Protein AF-A0A1Z5L0G3-F1 (afdb_monomer)

Structure (mmCIF, N/CA/C/O backbone):
data_AF-A0A1Z5L0G3-F1
#
_entry.id   AF-A0A1Z5L0G3-F1
#
loop_
_atom_site.group_PDB
_atom_site.id
_atom_site.type_symbol
_atom_site.label_atom_id
_atom_site.label_alt_id
_atom_site.label_comp_id
_atom_site.label_asym_id
_atom_site.label_entity_id
_atom_site.label_seq_id
_atom_site.pdbx_PDB_ins_code
_atom_site.Cartn_x
_atom_site.Cartn_y
_atom_site.Cartn_z
_atom_site.occupancy
_atom_site.B_iso_or_equiv
_atom_site.auth_seq_id
_atom_site.auth_comp_id
_atom_site.auth_asym_id
_atom_site.auth_atom_id
_atom_site.pdbx_PDB_model_num
ATOM 1 N N . MET A 1 1 ? -13.857 -2.083 6.381 1.00 93.50 1 MET A N 1
ATOM 2 C CA . MET A 1 1 ? -13.479 -2.176 4.942 1.00 93.50 1 MET A CA 1
ATOM 3 C C . MET A 1 1 ? -11.967 -2.318 4.861 1.00 93.50 1 MET A C 1
ATOM 5 O O . MET A 1 1 ? -11.309 -1.778 5.735 1.00 93.50 1 MET A O 1
ATOM 9 N N . TYR A 1 2 ? -11.402 -3.014 3.871 1.00 97.12 2 TYR A N 1
ATOM 10 C CA . TYR A 1 2 ? -9.960 -3.310 3.860 1.00 97.12 2 TYR A CA 1
ATOM 11 C C . TYR A 1 2 ? -9.274 -2.831 2.586 1.00 97.12 2 TYR A C 1
ATOM 13 O O . TYR A 1 2 ? -9.900 -2.825 1.531 1.00 97.12 2 TYR A O 1
ATOM 21 N N . LEU A 1 3 ? -7.992 -2.496 2.684 1.00 96.81 3 LEU A N 1
ATOM 22 C CA . LEU A 1 3 ? -7.070 -2.355 1.555 1.00 96.81 3 LEU A CA 1
ATOM 23 C C . LEU A 1 3 ? -5.706 -2.925 1.942 1.00 96.81 3 LEU A C 1
ATOM 25 O O . LEU A 1 3 ? -5.471 -3.200 3.126 1.00 96.81 3 LEU A O 1
ATOM 29 N N . ALA A 1 4 ? -4.824 -3.107 0.963 1.00 96.38 4 ALA A N 1
ATOM 30 C CA . ALA A 1 4 ? -3.464 -3.553 1.211 1.00 96.38 4 ALA A CA 1
ATOM 31 C C . ALA A 1 4 ? -2.399 -2.632 0.605 1.00 96.38 4 ALA A C 1
ATOM 33 O O . ALA A 1 4 ? -2.582 -2.070 -0.474 1.00 96.38 4 ALA A O 1
ATOM 34 N N . VAL A 1 5 ? -1.284 -2.516 1.328 1.00 93.38 5 VAL A N 1
ATOM 35 C CA . VAL A 1 5 ? -0.056 -1.823 0.912 1.00 93.38 5 VAL A CA 1
ATOM 36 C C . VAL A 1 5 ? 1.126 -2.718 1.288 1.00 93.38 5 VAL A C 1
ATOM 38 O O . VAL A 1 5 ? 1.231 -3.144 2.438 1.00 93.38 5 VAL A O 1
ATOM 41 N N . LEU A 1 6 ? 1.994 -3.059 0.335 1.00 91.06 6 LEU A N 1
ATOM 42 C CA . LEU A 1 6 ? 3.066 -4.060 0.467 1.00 91.06 6 LEU A CA 1
ATOM 43 C C . LEU A 1 6 ? 2.596 -5.405 1.021 1.00 91.06 6 LEU A C 1
ATOM 45 O O . LEU A 1 6 ? 3.249 -6.033 1.855 1.00 91.06 6 LEU A O 1
ATOM 49 N N . GLY A 1 7 ? 1.411 -5.838 0.609 1.00 93.56 7 GLY A N 1
ATOM 50 C CA . GLY A 1 7 ? 0.774 -7.051 1.086 1.00 93.56 7 GLY A CA 1
ATOM 51 C C . GLY A 1 7 ? 0.337 -6.968 2.542 1.00 93.56 7 GLY A C 1
ATOM 52 O O . GLY A 1 7 ? 0.007 -7.997 3.119 1.00 93.56 7 GLY A O 1
ATOM 53 N N . ARG A 1 8 ? 0.343 -5.794 3.176 1.00 94.06 8 ARG A N 1
ATOM 54 C CA . ARG A 1 8 ? -0.127 -5.589 4.549 1.00 94.06 8 ARG A CA 1
ATOM 55 C C . ARG A 1 8 ? -1.539 -5.046 4.514 1.00 94.06 8 ARG A C 1
ATOM 57 O O . ARG A 1 8 ? -1.793 -4.046 3.859 1.00 94.06 8 ARG A O 1
ATOM 64 N N . ILE A 1 9 ? -2.445 -5.711 5.217 1.00 97.12 9 ILE A N 1
ATOM 65 C CA . ILE A 1 9 ? -3.872 -5.405 5.190 1.00 97.12 9 ILE A CA 1
ATOM 66 C C . ILE A 1 9 ? -4.202 -4.456 6.337 1.00 97.12 9 ILE A C 1
ATOM 68 O O . ILE A 1 9 ? -3.890 -4.749 7.498 1.00 97.12 9 ILE A O 1
ATOM 72 N N . PHE A 1 10 ? -4.892 -3.368 6.009 1.00 97.81 10 PHE A N 1
ATOM 73 C CA . PHE A 1 10 ? -5.360 -2.367 6.958 1.00 97.81 10 PHE A CA 1
ATOM 74 C C . PHE A 1 10 ? -6.885 -2.269 6.940 1.00 97.81 10 PHE A C 1
ATOM 76 O O . PHE A 1 10 ? -7.509 -2.304 5.878 1.00 97.81 10 PHE A O 1
ATOM 83 N N . ASP A 1 11 ? -7.487 -2.145 8.123 1.00 97.75 11 ASP A N 1
ATOM 84 C CA . ASP A 1 11 ? -8.892 -1.775 8.273 1.00 97.75 11 ASP A CA 1
ATOM 85 C C . ASP A 1 11 ? -9.034 -0.258 8.167 1.00 97.75 11 ASP A C 1
ATOM 87 O O . ASP A 1 11 ? -8.614 0.494 9.052 1.00 97.75 11 ASP A O 1
ATOM 91 N N . VAL A 1 12 ? -9.631 0.173 7.061 1.00 96.94 12 VAL A N 1
ATOM 92 C CA . VAL A 1 12 ? -9.796 1.580 6.694 1.00 96.94 12 VAL A CA 1
ATOM 93 C C . VAL A 1 12 ? -11.194 2.111 6.983 1.00 96.94 12 VAL A C 1
ATOM 95 O O . VAL A 1 12 ? -11.600 3.131 6.432 1.00 96.94 12 VAL A O 1
ATOM 98 N N . GLU A 1 13 ? -11.943 1.459 7.877 1.00 96.56 13 GLU A N 1
ATOM 99 C CA . GLU A 1 13 ? -13.279 1.924 8.268 1.00 96.56 13 GLU A CA 1
ATOM 100 C C . GLU A 1 13 ? -13.273 3.363 8.824 1.00 96.56 13 GLU A C 1
ATOM 102 O O . GLU A 1 13 ? -14.198 4.123 8.552 1.00 96.56 13 GLU A O 1
ATOM 107 N N . LYS A 1 14 ? -12.199 3.782 9.516 1.00 96.00 14 LYS A N 1
ATOM 108 C CA . LYS A 1 14 ? -12.002 5.171 9.988 1.00 96.00 14 LYS A CA 1
ATOM 109 C C . LYS A 1 14 ? -12.081 6.200 8.847 1.00 96.00 14 LYS A C 1
ATOM 111 O O . LYS A 1 14 ? -12.566 7.301 9.066 1.00 96.00 14 LYS A O 1
ATOM 116 N N . GLY A 1 15 ? -11.623 5.835 7.648 1.00 94.88 15 GLY A N 1
ATOM 117 C CA . GLY A 1 15 ? -11.596 6.679 6.448 1.00 94.88 15 GLY A CA 1
ATOM 118 C C . GLY A 1 15 ? -12.644 6.276 5.411 1.00 94.88 15 GLY A C 1
ATOM 119 O O . GLY A 1 15 ? -12.434 6.468 4.214 1.00 94.88 15 GLY A O 1
ATOM 120 N N . ALA A 1 16 ? -13.748 5.657 5.838 1.00 95.25 16 ALA A N 1
ATOM 121 C CA . ALA A 1 16 ? -14.706 5.017 4.942 1.00 95.25 16 ALA A CA 1
ATOM 122 C C . ALA A 1 16 ? -15.258 5.929 3.831 1.00 95.25 16 ALA A C 1
ATOM 124 O O . ALA A 1 16 ? -15.544 5.439 2.741 1.00 95.25 16 ALA A O 1
ATOM 125 N N . GLU A 1 17 ? -15.386 7.234 4.075 1.00 96.25 17 GLU A N 1
ATOM 126 C CA . GLU A 1 17 ? -15.840 8.216 3.080 1.00 96.25 17 GLU A CA 1
ATOM 127 C C . GLU A 1 17 ? -14.967 8.264 1.817 1.00 96.25 17 GLU A C 1
ATOM 129 O O . GLU A 1 17 ? -15.466 8.543 0.729 1.00 96.25 17 GLU A O 1
ATOM 134 N N . HIS A 1 18 ? -13.682 7.929 1.937 1.00 95.06 18 HIS A N 1
ATOM 135 C CA . HIS A 1 18 ? -12.758 7.933 0.812 1.00 95.06 18 HIS A CA 1
ATOM 136 C C . HIS A 1 18 ? -12.821 6.646 -0.014 1.00 95.06 18 HIS A C 1
ATOM 138 O O . HIS A 1 18 ? -12.709 6.702 -1.239 1.00 95.06 18 HIS A O 1
ATOM 144 N N . TYR A 1 19 ? -12.990 5.497 0.647 1.00 96.00 19 TYR A N 1
ATOM 145 C CA . TYR A 1 19 ? -12.801 4.177 0.030 1.00 96.00 19 TYR A CA 1
ATOM 146 C C . TYR A 1 19 ? -14.111 3.435 -0.274 1.00 96.00 19 TYR A C 1
ATOM 148 O O . TYR A 1 19 ? -14.104 2.448 -1.006 1.00 96.00 19 TYR A O 1
ATOM 156 N N . ARG A 1 20 ? -15.253 3.870 0.274 1.00 95.38 20 ARG A N 1
ATOM 157 C CA . ARG A 1 20 ? -16.558 3.276 -0.063 1.00 95.38 20 ARG A CA 1
ATOM 158 C C . ARG A 1 20 ? -16.937 3.590 -1.515 1.00 95.38 20 ARG A C 1
ATOM 160 O O . ARG A 1 20 ? -16.438 4.568 -2.070 1.00 95.38 20 ARG A O 1
ATOM 167 N N . PRO A 1 21 ? -17.851 2.816 -2.131 1.00 95.19 21 PRO A N 1
ATOM 168 C CA . PRO A 1 21 ? -18.365 3.129 -3.463 1.00 95.19 21 PRO A CA 1
ATOM 169 C C . PRO A 1 21 ? -18.817 4.593 -3.575 1.00 95.19 21 PRO A C 1
ATOM 171 O O . PRO A 1 21 ? -19.600 5.064 -2.752 1.00 95.19 21 PRO A O 1
ATOM 174 N N . GLY A 1 22 ? -18.302 5.304 -4.581 1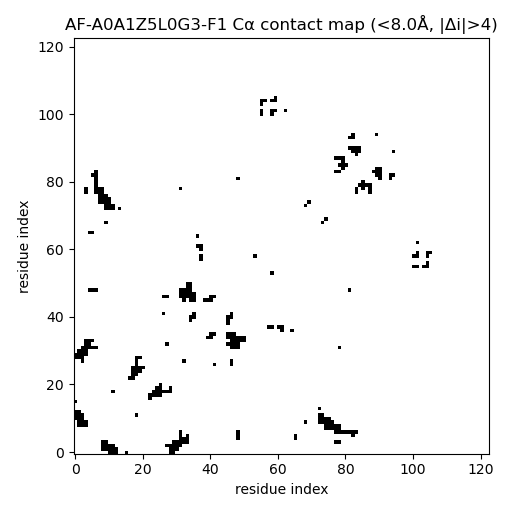.00 93.69 22 GLY A N 1
ATOM 175 C CA . GLY A 1 22 ? -18.533 6.741 -4.783 1.00 93.69 22 GLY A CA 1
ATOM 176 C C . GLY A 1 22 ? -17.483 7.665 -4.148 1.00 93.69 22 GLY A C 1
ATOM 177 O O . GLY A 1 22 ? -17.469 8.852 -4.462 1.00 93.69 22 GLY A O 1
ATOM 178 N N . GLY A 1 23 ? -16.588 7.143 -3.306 1.00 94.75 23 GLY A N 1
ATOM 179 C CA . GLY A 1 23 ? -15.426 7.869 -2.797 1.00 94.75 23 GLY A CA 1
ATOM 180 C C . GLY A 1 23 ? -14.292 7.964 -3.825 1.00 94.75 23 GLY A C 1
ATOM 181 O O . GLY A 1 23 ? -14.136 7.099 -4.693 1.00 94.75 23 GLY A O 1
ATOM 182 N N . VAL A 1 24 ? -13.469 9.011 -3.702 1.00 94.19 24 VAL A N 1
ATOM 183 C CA . VAL A 1 24 ? -12.346 9.322 -4.618 1.00 94.19 24 VAL A CA 1
ATOM 184 C C . VAL A 1 24 ? -11.257 8.242 -4.661 1.00 94.19 24 VAL A C 1
ATOM 186 O O . VAL A 1 24 ? -10.496 8.158 -5.622 1.00 94.19 24 VAL A O 1
ATOM 189 N N 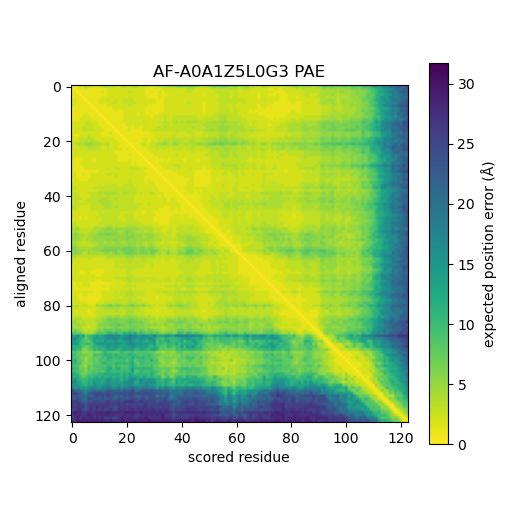. TYR A 1 25 ? -11.199 7.403 -3.627 1.00 94.50 25 TYR A N 1
ATOM 190 C CA . TYR A 1 25 ? -10.212 6.345 -3.431 1.00 94.50 25 TYR A CA 1
ATOM 191 C C . TYR A 1 25 ? -10.862 4.956 -3.399 1.00 94.50 25 TYR A C 1
ATOM 193 O O . TYR A 1 25 ? -10.272 3.988 -2.918 1.00 94.50 25 TYR A O 1
ATOM 201 N N . SER A 1 26 ? -12.083 4.836 -3.929 1.00 95.19 26 SER A N 1
ATOM 202 C CA . SER A 1 26 ? -12.849 3.588 -3.915 1.00 95.19 26 SER A CA 1
ATOM 203 C C . SER A 1 26 ? -12.183 2.439 -4.675 1.00 95.19 26 SER A C 1
ATOM 205 O O . SER A 1 26 ? -12.321 1.286 -4.269 1.00 95.19 26 SER A O 1
ATOM 207 N N . GLN A 1 27 ? -11.377 2.738 -5.700 1.00 95.12 27 GLN A N 1
ATOM 208 C CA . GLN A 1 27 ? -10.598 1.737 -6.437 1.00 95.12 27 GLN A CA 1
ATOM 209 C C . GLN A 1 27 ? -9.567 0.965 -5.588 1.00 95.12 27 GLN A C 1
ATOM 211 O O . GLN A 1 27 ? -9.143 -0.122 -5.982 1.00 95.12 27 GLN A O 1
ATOM 216 N N . PHE A 1 28 ? -9.180 1.480 -4.417 1.00 95.62 28 PHE A N 1
ATOM 217 C CA . PHE A 1 28 ? -8.230 0.810 -3.520 1.00 95.62 28 PHE A CA 1
ATOM 218 C C . PHE A 1 28 ? -8.875 -0.217 -2.593 1.00 95.62 28 PHE A C 1
ATOM 220 O O . PHE A 1 28 ? -8.184 -1.075 -2.040 1.00 95.62 28 PHE A O 1
ATOM 227 N N . ALA A 1 29 ? -10.195 -0.158 -2.412 1.00 96.00 29 ALA A N 1
ATOM 228 C CA . ALA A 1 29 ? -10.882 -1.077 -1.523 1.00 96.00 29 ALA A CA 1
ATOM 229 C C . ALA A 1 29 ? -10.759 -2.528 -2.025 1.00 96.00 29 ALA A C 1
ATOM 231 O O . ALA A 1 29 ? -11.044 -2.850 -3.178 1.00 96.00 29 ALA A O 1
ATOM 232 N N . GLY A 1 30 ? -10.359 -3.422 -1.123 1.00 95.75 30 GLY A N 1
ATOM 233 C CA . GLY A 1 30 ? -10.330 -4.866 -1.334 1.00 95.75 30 GLY A CA 1
ATOM 234 C C . GLY A 1 30 ? -9.154 -5.396 -2.154 1.00 95.75 30 GLY A C 1
ATOM 235 O O . GLY A 1 30 ? -9.173 -6.575 -2.499 1.00 95.75 30 GLY A O 1
ATOM 236 N N . ARG A 1 31 ? -8.140 -4.580 -2.463 1.00 95.56 31 ARG A N 1
ATOM 237 C CA . ARG A 1 31 ? -6.957 -5.013 -3.222 1.00 95.56 31 ARG A CA 1
ATOM 238 C C . ARG A 1 31 ? -5.661 -4.427 -2.670 1.00 95.56 31 ARG A C 1
ATOM 240 O O . ARG A 1 31 ? -5.684 -3.526 -1.833 1.00 95.56 31 ARG A O 1
ATOM 247 N N . ASP A 1 32 ? -4.546 -4.965 -3.148 1.00 96.25 32 ASP A N 1
ATOM 248 C CA . ASP A 1 32 ? -3.234 -4.344 -3.007 1.00 96.25 32 ASP A CA 1
ATOM 249 C C . ASP A 1 32 ? -2.951 -3.513 -4.260 1.00 96.25 32 ASP A C 1
ATOM 251 O O . ASP A 1 32 ? -2.894 -4.047 -5.367 1.00 96.25 32 ASP A O 1
ATOM 255 N N . ALA A 1 33 ? -2.837 -2.203 -4.076 1.00 95.62 33 ALA A N 1
ATOM 256 C CA . ALA A 1 33 ? -2.555 -1.247 -5.140 1.00 95.62 33 ALA A CA 1
ATOM 257 C C . ALA A 1 33 ? -1.277 -0.460 -4.834 1.00 95.62 33 ALA A C 1
ATOM 259 O O . ALA A 1 33 ? -1.196 0.734 -5.117 1.00 95.62 33 ALA A O 1
ATOM 260 N N . SER A 1 34 ? -0.291 -1.121 -4.220 1.00 94.19 34 SER A N 1
ATOM 261 C CA . SER A 1 34 ? 0.996 -0.535 -3.827 1.00 94.19 34 SER A CA 1
ATOM 262 C C . SER A 1 34 ? 1.598 0.370 -4.903 1.00 94.19 34 SER A C 1
ATOM 264 O O . SER A 1 34 ? 2.035 1.478 -4.599 1.00 94.19 34 SER A O 1
ATOM 266 N N . ARG A 1 35 ? 1.552 -0.050 -6.172 1.00 94.19 35 ARG A N 1
ATOM 267 C CA . ARG A 1 35 ? 2.097 0.720 -7.297 1.00 94.19 35 ARG A CA 1
ATOM 268 C C . ARG A 1 35 ? 1.426 2.081 -7.485 1.00 94.19 35 ARG A C 1
ATOM 270 O O . ARG A 1 35 ? 2.101 3.065 -7.795 1.00 94.19 35 ARG A O 1
ATOM 277 N N . ALA A 1 36 ? 0.116 2.158 -7.302 1.00 94.19 36 ALA A N 1
ATOM 278 C CA . ALA A 1 36 ? -0.662 3.370 -7.522 1.00 94.19 36 ALA A CA 1
ATOM 279 C C . ALA A 1 36 ? -0.316 4.489 -6.524 1.00 94.19 36 ALA A C 1
ATOM 281 O O . ALA A 1 36 ? -0.385 5.663 -6.878 1.00 94.19 36 ALA A O 1
ATOM 282 N N . TYR A 1 37 ? 0.111 4.146 -5.304 1.00 90.81 37 TYR A N 1
ATOM 283 C CA . TYR A 1 37 ? 0.567 5.128 -4.308 1.00 90.81 37 TYR A CA 1
ATOM 284 C C . TYR A 1 37 ? 1.864 5.831 -4.716 1.00 90.81 37 TYR A C 1
ATOM 286 O O . TYR A 1 37 ? 2.092 6.977 -4.335 1.00 90.81 37 TYR A O 1
ATOM 294 N N . ILE A 1 38 ? 2.702 5.142 -5.490 1.00 90.62 38 ILE A N 1
ATOM 295 C CA . ILE A 1 38 ? 3.985 5.659 -5.967 1.00 90.62 38 ILE A CA 1
ATOM 296 C C . ILE A 1 38 ? 3.799 6.431 -7.270 1.00 90.62 38 ILE A C 1
ATOM 298 O O . ILE A 1 38 ? 4.299 7.537 -7.437 1.00 90.62 38 ILE A O 1
ATOM 302 N N . THR A 1 39 ? 3.073 5.825 -8.206 1.00 90.88 39 THR A N 1
ATOM 303 C CA . THR A 1 39 ? 2.974 6.309 -9.588 1.00 90.88 39 THR A CA 1
ATOM 304 C C . THR A 1 39 ? 1.853 7.321 -9.799 1.00 90.88 39 THR A C 1
ATOM 306 O O . THR A 1 39 ? 1.877 8.058 -10.782 1.00 90.88 39 THR A O 1
ATOM 309 N N . GLY A 1 40 ? 0.845 7.342 -8.922 1.00 91.19 40 GLY A N 1
ATOM 310 C CA . GLY A 1 40 ? -0.394 8.088 -9.143 1.00 91.19 40 GLY A CA 1
ATOM 311 C C . GLY A 1 40 ? -1.278 7.512 -10.258 1.00 91.19 40 GLY A C 1
ATOM 312 O O . GLY A 1 40 ? -2.259 8.148 -10.641 1.00 91.19 40 GLY A O 1
ATOM 313 N N . ASP A 1 41 ? -0.956 6.329 -10.793 1.00 93.69 41 ASP A N 1
ATOM 314 C CA . ASP A 1 41 ? -1.761 5.665 -11.818 1.00 93.69 41 ASP A CA 1
ATOM 315 C C . ASP A 1 41 ? -2.903 4.868 -11.173 1.00 93.69 41 ASP A C 1
ATOM 317 O O . ASP A 1 41 ? -2.694 3.823 -10.556 1.00 93.69 41 ASP A O 1
ATOM 321 N N . PHE A 1 42 ? -4.129 5.374 -11.321 1.00 93.81 42 PHE A N 1
ATOM 322 C CA . PHE A 1 42 ? -5.350 4.733 -10.816 1.00 93.81 42 PHE A CA 1
ATOM 323 C C . PHE A 1 42 ? -6.096 3.927 -11.888 1.00 93.81 42 PHE A C 1
ATOM 325 O O . PHE A 1 42 ? -7.238 3.525 -11.666 1.00 93.81 42 PHE A O 1
ATOM 332 N N . SER A 1 43 ? -5.482 3.693 -13.052 1.00 94.62 43 SER A N 1
ATOM 333 C CA . SER A 1 43 ? -5.993 2.736 -14.034 1.00 94.62 43 SER A CA 1
ATOM 334 C C . SER A 1 43 ? -5.832 1.297 -13.531 1.00 94.62 43 SER A C 1
ATOM 336 O O . SER A 1 43 ? -5.019 1.022 -12.652 1.00 94.62 43 SER A O 1
ATOM 338 N N . GLU A 1 44 ? -6.550 0.336 -14.118 1.00 93.06 44 GLU A N 1
ATOM 339 C CA . GLU A 1 44 ? -6.398 -1.081 -13.738 1.00 93.06 44 GLU A CA 1
ATOM 340 C C . GLU A 1 44 ? -4.961 -1.606 -13.909 1.00 93.06 44 GLU A C 1
ATOM 342 O O . GLU A 1 44 ? -4.572 -2.541 -13.217 1.00 93.06 44 GLU A O 1
ATOM 347 N N . ALA A 1 45 ? -4.152 -0.999 -14.787 1.00 92.62 45 ALA A N 1
ATOM 348 C CA . ALA A 1 45 ? -2.737 -1.342 -14.921 1.00 92.62 45 ALA A CA 1
ATOM 349 C C . ALA A 1 45 ? -1.896 -0.841 -13.730 1.00 92.62 45 ALA A C 1
ATOM 351 O O . ALA A 1 45 ? -0.942 -1.507 -13.327 1.00 92.62 45 ALA A O 1
ATOM 352 N N . GLY A 1 46 ? -2.261 0.309 -13.157 1.00 93.44 46 GLY A N 1
ATOM 353 C CA . GLY A 1 46 ? -1.619 0.898 -11.982 1.00 93.44 46 GLY A CA 1
ATOM 354 C C . GLY A 1 46 ? -2.077 0.294 -10.650 1.00 93.44 46 GLY A C 1
ATOM 355 O O . GLY A 1 46 ? -1.314 0.275 -9.685 1.00 93.44 46 GLY A O 1
ATOM 356 N N . LEU A 1 47 ? -3.290 -0.267 -10.592 1.00 95.38 47 LEU A N 1
ATOM 357 C CA . LEU A 1 47 ? -3.874 -0.907 -9.404 1.00 95.38 47 LEU A CA 1
ATOM 358 C C . LEU A 1 47 ? -3.336 -2.328 -9.169 1.00 95.38 47 LEU A C 1
ATOM 360 O O . LEU A 1 47 ? -4.089 -3.304 -9.143 1.00 95.38 47 LEU A O 1
ATOM 364 N N . THR A 1 48 ? -2.021 -2.429 -8.989 1.00 95.56 48 THR A N 1
ATOM 365 C CA . THR A 1 48 ? -1.280 -3.681 -8.814 1.00 95.56 48 THR A CA 1
ATOM 366 C C . THR A 1 48 ? -0.309 -3.613 -7.631 1.00 95.56 48 THR A C 1
ATOM 368 O O . THR A 1 48 ? 0.106 -2.534 -7.194 1.00 95.56 48 THR A O 1
ATOM 371 N N . ASP A 1 49 ? 0.081 -4.788 -7.140 1.00 94.19 49 ASP A N 1
ATOM 372 C CA . ASP A 1 49 ? 1.110 -4.981 -6.119 1.00 94.19 49 ASP A CA 1
ATOM 373 C C . ASP A 1 49 ? 2.531 -5.066 -6.712 1.00 94.19 49 ASP A C 1
ATOM 375 O O . ASP A 1 49 ? 3.494 -5.310 -5.994 1.00 94.19 49 ASP A O 1
ATOM 379 N N . ASP A 1 50 ? 2.693 -4.902 -8.028 1.00 92.50 50 ASP A N 1
ATOM 380 C CA . ASP A 1 50 ? 3.995 -5.027 -8.683 1.00 92.50 50 ASP A CA 1
ATOM 381 C C . ASP A 1 50 ? 4.823 -3.734 -8.623 1.00 92.50 50 ASP A C 1
ATOM 383 O O . ASP A 1 50 ? 4.463 -2.709 -9.214 1.00 92.50 50 ASP A O 1
ATOM 387 N N . LEU A 1 51 ? 5.965 -3.817 -7.936 1.00 90.50 51 LEU A N 1
ATOM 388 C CA . LEU A 1 51 ? 6.952 -2.741 -7.780 1.00 90.50 51 LEU A CA 1
ATOM 389 C C . LEU A 1 51 ? 8.319 -3.088 -8.403 1.00 90.50 51 LEU A C 1
ATOM 391 O O . LEU A 1 51 ? 9.333 -2.463 -8.078 1.00 90.50 51 LEU A O 1
ATOM 395 N N . THR A 1 52 ? 8.385 -4.125 -9.242 1.00 88.06 52 THR A N 1
ATOM 396 C CA . THR A 1 52 ? 9.659 -4.647 -9.772 1.00 88.06 52 THR A CA 1
ATOM 397 C C . THR A 1 52 ? 10.394 -3.665 -10.690 1.00 88.06 52 THR A C 1
ATOM 399 O O . THR A 1 52 ? 11.621 -3.689 -10.733 1.00 88.06 52 THR A O 1
ATOM 402 N N . ASP A 1 53 ? 9.665 -2.786 -11.372 1.00 89.12 53 ASP A N 1
ATOM 403 C CA . ASP A 1 53 ? 10.144 -1.782 -12.334 1.00 89.12 53 ASP A CA 1
ATOM 404 C C . ASP A 1 53 ? 10.084 -0.335 -11.810 1.00 89.12 53 ASP A C 1
ATOM 406 O O . ASP A 1 53 ? 10.472 0.590 -12.521 1.00 89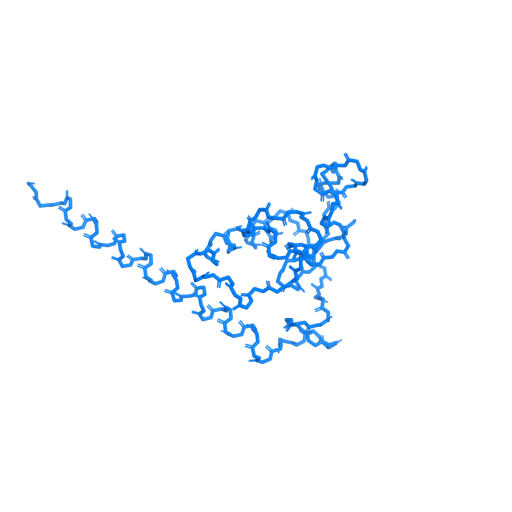.12 53 ASP A O 1
ATOM 410 N N . ILE A 1 54 ? 9.603 -0.124 -10.583 1.00 89.06 54 ILE A N 1
ATOM 411 C CA . ILE A 1 54 ? 9.677 1.180 -9.913 1.00 89.06 54 ILE A CA 1
ATOM 412 C C . ILE A 1 54 ? 11.144 1.486 -9.626 1.00 89.06 54 ILE A C 1
ATOM 414 O O . ILE A 1 54 ? 11.886 0.564 -9.318 1.00 89.06 54 ILE A O 1
ATOM 418 N N . ASP A 1 55 ? 11.592 2.732 -9.727 1.00 87.56 55 ASP A N 1
ATOM 419 C CA . ASP A 1 55 ? 12.964 3.118 -9.388 1.00 87.56 55 ASP A CA 1
ATOM 420 C C . ASP A 1 55 ? 13.157 3.320 -7.871 1.00 87.56 55 ASP A C 1
ATOM 422 O O . ASP A 1 55 ? 12.204 3.453 -7.104 1.00 87.56 55 ASP A O 1
ATOM 426 N N . ASP A 1 56 ? 14.409 3.324 -7.418 1.00 84.44 56 ASP A N 1
ATOM 427 C CA . ASP A 1 56 ? 14.724 3.370 -5.988 1.00 84.44 56 ASP A CA 1
ATOM 428 C C . ASP A 1 56 ? 14.372 4.719 -5.328 1.00 84.44 56 ASP A C 1
ATOM 430 O O . ASP A 1 56 ? 14.041 4.740 -4.145 1.00 84.44 56 ASP A O 1
ATOM 434 N N . GLU A 1 57 ? 14.386 5.835 -6.066 1.00 81.75 57 GLU A N 1
ATOM 435 C CA . GLU A 1 57 ? 14.019 7.155 -5.529 1.00 81.75 57 GLU A CA 1
ATOM 436 C C . GLU A 1 57 ? 12.509 7.231 -5.276 1.00 81.75 57 GLU A C 1
ATOM 438 O O . GLU A 1 57 ? 12.071 7.638 -4.198 1.00 81.75 57 GLU A O 1
ATOM 443 N N . SER A 1 58 ? 11.711 6.729 -6.217 1.00 84.31 58 SER A N 1
ATOM 444 C CA . SER A 1 58 ? 10.260 6.602 -6.076 1.00 84.31 58 SER A CA 1
ATOM 445 C C . SER A 1 58 ? 9.848 5.656 -4.937 1.00 84.31 58 SER A C 1
ATOM 447 O O . SER A 1 58 ? 8.783 5.820 -4.347 1.00 84.31 58 SER A O 1
ATOM 449 N N . LEU A 1 59 ? 10.685 4.683 -4.558 1.00 83.44 59 LEU A N 1
ATOM 450 C CA . LEU A 1 59 ? 10.419 3.829 -3.392 1.00 83.44 59 LEU A CA 1
ATOM 451 C C . LEU A 1 59 ? 10.551 4.565 -2.047 1.00 83.44 59 LEU A C 1
ATOM 453 O O . LEU A 1 59 ? 10.003 4.091 -1.052 1.00 83.44 59 LEU A O 1
ATOM 457 N N . LEU A 1 60 ? 11.231 5.716 -1.990 1.00 81.44 60 LEU A N 1
ATOM 458 C CA . LEU A 1 60 ? 11.342 6.505 -0.757 1.00 81.44 60 LEU A CA 1
ATOM 459 C C . LEU A 1 60 ? 10.015 7.128 -0.351 1.00 81.44 60 LEU A C 1
ATOM 461 O O . LEU A 1 60 ? 9.601 6.995 0.798 1.00 81.44 60 LEU A O 1
ATOM 465 N N . THR A 1 61 ? 9.325 7.756 -1.304 1.00 76.88 61 THR A N 1
ATOM 466 C CA . THR A 1 61 ? 8.000 8.356 -1.069 1.00 76.88 61 THR A CA 1
ATOM 467 C C . THR A 1 61 ? 6.986 7.299 -0.646 1.00 76.88 61 THR A C 1
ATOM 469 O O . THR A 1 61 ? 6.031 7.574 0.077 1.00 76.88 61 THR A O 1
ATOM 472 N N . PHE A 1 62 ? 7.214 6.052 -1.054 1.00 83.06 62 PHE A N 1
ATOM 473 C CA . PHE A 1 62 ? 6.366 4.944 -0.674 1.00 83.06 62 PHE A CA 1
ATOM 474 C C . PHE A 1 62 ? 6.488 4.551 0.797 1.00 83.06 62 PHE A C 1
ATOM 476 O O . PHE A 1 62 ? 5.501 4.118 1.396 1.00 83.06 62 PHE A O 1
ATOM 483 N N . LYS A 1 63 ? 7.664 4.734 1.407 1.00 82.56 63 LYS A N 1
ATOM 484 C CA . LYS A 1 63 ? 7.829 4.497 2.842 1.00 82.56 63 LYS A CA 1
ATOM 485 C C . LYS A 1 63 ? 6.888 5.390 3.654 1.00 82.56 63 LYS A C 1
ATOM 487 O O . LYS A 1 63 ? 6.245 4.894 4.574 1.00 82.56 63 LYS A O 1
ATOM 492 N N . A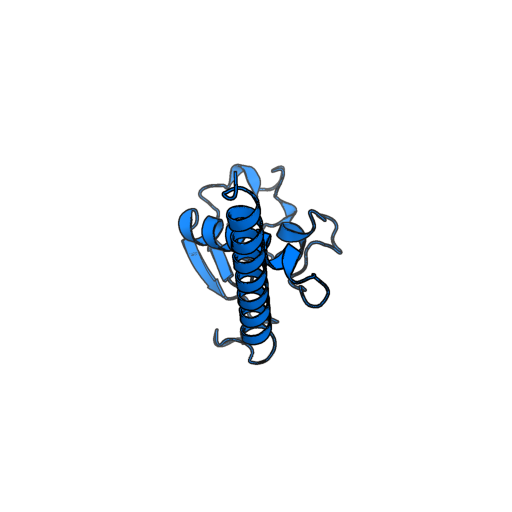SP A 1 64 ? 6.754 6.658 3.274 1.00 86.06 64 ASP A N 1
ATOM 493 C CA . ASP A 1 64 ? 5.875 7.607 3.967 1.00 86.06 64 ASP A CA 1
ATOM 494 C C . ASP A 1 64 ? 4.410 7.148 3.931 1.00 86.06 64 ASP A C 1
ATOM 496 O O . ASP A 1 64 ? 3.691 7.259 4.925 1.00 86.06 64 ASP A O 1
ATOM 500 N N . TRP A 1 65 ? 3.975 6.556 2.814 1.00 89.44 65 TRP A N 1
ATOM 501 C CA . TRP A 1 65 ? 2.647 5.952 2.715 1.00 89.44 65 TRP A CA 1
ATOM 502 C C . TRP A 1 65 ? 2.480 4.763 3.657 1.00 89.44 65 TRP A C 1
ATOM 504 O O . TRP A 1 65 ? 1.457 4.662 4.333 1.00 89.44 65 TRP A O 1
ATOM 514 N N . VAL A 1 66 ? 3.465 3.865 3.728 1.00 88.56 66 VAL A N 1
ATOM 515 C CA . VAL A 1 66 ? 3.414 2.715 4.645 1.00 88.56 66 VAL A CA 1
ATOM 516 C C . VAL A 1 66 ? 3.330 3.190 6.095 1.00 88.56 66 VAL A C 1
ATOM 518 O O . VAL A 1 66 ? 2.440 2.739 6.817 1.00 88.56 66 VAL A O 1
ATOM 521 N N . ASP A 1 67 ? 4.190 4.130 6.489 1.00 90.38 67 ASP A N 1
ATOM 522 C CA . ASP A 1 67 ? 4.219 4.693 7.841 1.00 90.38 67 ASP A CA 1
ATOM 523 C C . ASP A 1 67 ? 2.878 5.367 8.187 1.00 90.38 67 ASP A C 1
ATOM 525 O O . ASP A 1 67 ? 2.332 5.152 9.270 1.00 90.38 67 ASP A O 1
ATOM 529 N N . PHE A 1 68 ? 2.298 6.121 7.245 1.00 92.75 68 PHE A N 1
ATOM 530 C CA . PHE A 1 68 ? 0.972 6.722 7.393 1.00 92.75 68 PHE A CA 1
ATOM 531 C C . PHE A 1 68 ? -0.117 5.671 7.639 1.00 92.75 68 PHE A C 1
ATOM 533 O O . PHE A 1 68 ? -0.939 5.831 8.541 1.00 92.75 68 PHE A O 1
ATOM 540 N N . TYR A 1 69 ? -0.150 4.578 6.870 1.00 93.88 69 TYR A N 1
ATOM 541 C CA . TYR A 1 69 ? -1.174 3.547 7.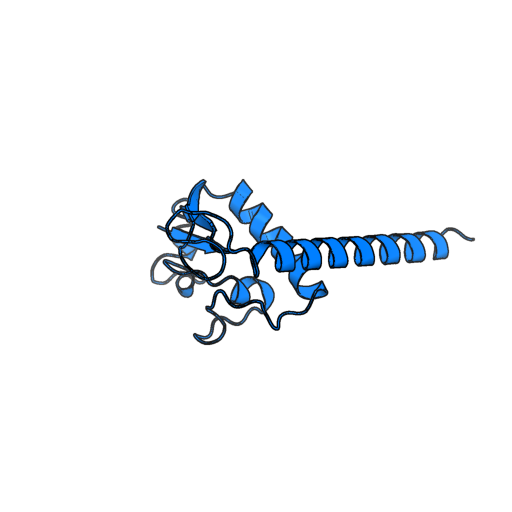071 1.00 93.88 69 TYR A CA 1
ATOM 542 C C . TYR A 1 69 ? -0.986 2.783 8.382 1.00 93.88 69 TYR A C 1
ATOM 544 O O . TYR A 1 69 ? -1.976 2.430 9.024 1.00 93.88 69 TYR A O 1
ATOM 552 N N . GLU A 1 70 ? 0.259 2.560 8.802 1.00 93.56 70 GLU A N 1
ATOM 553 C CA . GLU A 1 70 ? 0.567 1.986 10.111 1.00 93.56 70 GLU A CA 1
ATOM 554 C C . GLU A 1 70 ? 0.134 2.875 11.276 1.00 93.56 70 GLU A C 1
ATOM 556 O O . GLU A 1 70 ? -0.298 2.346 12.303 1.00 93.56 70 GLU A O 1
ATOM 561 N N . SER A 1 71 ? 0.250 4.199 11.136 1.00 95.12 71 SER A N 1
ATOM 562 C CA . SER A 1 71 ? -0.135 5.141 12.188 1.00 95.12 71 SER A CA 1
ATOM 563 C C . SER A 1 71 ? -1.638 5.405 12.218 1.00 95.12 71 SER A C 1
ATOM 565 O O . SER A 1 71 ? -2.228 5.505 13.294 1.00 95.12 71 SER A O 1
ATOM 567 N N . GLU A 1 72 ? -2.273 5.521 11.050 1.00 95.88 72 GLU A N 1
ATOM 568 C CA . GLU A 1 72 ? -3.661 5.972 10.942 1.00 95.88 72 GLU A CA 1
ATOM 569 C C . GLU A 1 72 ? -4.694 4.853 11.004 1.00 95.88 72 GLU A C 1
ATOM 571 O O . GLU A 1 72 ? -5.834 5.098 11.425 1.00 95.88 72 GLU A O 1
ATOM 576 N N . TYR A 1 73 ? -4.320 3.641 10.591 1.00 96.88 73 TYR A N 1
ATOM 577 C CA . TYR A 1 73 ? -5.251 2.538 10.401 1.00 96.88 73 TYR A CA 1
ATOM 578 C C . TYR A 1 73 ? -4.815 1.271 11.124 1.00 96.88 73 TYR A C 1
ATOM 580 O O . TYR A 1 73 ? -3.649 1.016 11.417 1.00 96.88 73 TYR A O 1
ATOM 588 N N . LYS A 1 74 ? -5.798 0.423 11.422 1.00 97.44 74 LYS A N 1
ATOM 589 C CA . LYS A 1 74 ? -5.549 -0.815 12.153 1.00 97.44 74 LYS A CA 1
ATOM 590 C C . LYS A 1 74 ? -4.990 -1.872 11.205 1.00 97.44 74 LYS A C 1
ATOM 592 O O . LYS A 1 74 ? -5.689 -2.314 10.299 1.00 97.44 74 LYS A O 1
ATOM 597 N N . PHE A 1 75 ? -3.775 -2.346 11.463 1.00 97.00 75 PHE A N 1
ATOM 598 C CA . PHE A 1 75 ? -3.235 -3.535 10.803 1.00 97.00 75 PHE A CA 1
ATOM 599 C C . PHE A 1 75 ? -4.035 -4.790 11.192 1.00 97.00 75 PHE A C 1
ATOM 601 O O . PHE A 1 75 ? -4.273 -5.040 12.377 1.00 97.00 75 PHE A O 1
ATOM 608 N N . VAL A 1 76 ? -4.443 -5.592 10.204 1.00 97.00 76 VAL A N 1
ATOM 609 C CA . VAL A 1 76 ? -5.290 -6.782 10.423 1.00 97.00 76 VAL A CA 1
ATOM 610 C C . VAL A 1 76 ? -4.759 -8.068 9.792 1.00 97.00 76 VAL A C 1
ATOM 612 O O . VAL A 1 76 ? -5.259 -9.143 10.118 1.00 97.00 76 VAL A O 1
ATOM 615 N N . GLY A 1 77 ? -3.747 -8.008 8.925 1.00 95.88 77 GLY A N 1
ATOM 616 C CA . GLY A 1 77 ? -3.200 -9.221 8.321 1.00 95.88 77 GLY A CA 1
ATOM 617 C C . GLY A 1 77 ? -2.289 -8.982 7.129 1.00 95.88 77 GLY A C 1
ATOM 618 O O . GLY A 1 77 ? -1.806 -7.876 6.902 1.00 95.88 77 GLY A O 1
ATOM 619 N N . LYS A 1 78 ? -2.041 -10.048 6.368 1.00 95.81 78 LYS A N 1
ATOM 620 C CA . LYS A 1 78 ? -1.170 -10.039 5.192 1.00 95.81 78 LYS A CA 1
ATOM 621 C C . LYS A 1 78 ? -1.850 -10.714 4.003 1.00 95.81 78 LYS A C 1
ATOM 623 O O . LYS A 1 78 ? -2.515 -11.732 4.182 1.00 95.81 78 LYS A O 1
ATOM 628 N N . VAL A 1 79 ? -1.659 -10.166 2.808 1.00 95.12 79 VAL A N 1
ATOM 629 C CA . VAL A 1 79 ? -2.106 -10.740 1.536 1.00 95.12 79 VAL A CA 1
ATOM 630 C C . VAL A 1 79 ? -1.159 -11.873 1.154 1.00 95.12 79 VAL A C 1
ATOM 632 O O . VAL A 1 79 ? 0.051 -11.672 1.054 1.00 95.12 79 VAL A O 1
ATOM 635 N N . ALA A 1 80 ? -1.708 -13.068 0.940 1.00 94.00 80 ALA A N 1
ATOM 636 C CA . ALA A 1 80 ? -0.954 -14.184 0.383 1.00 94.00 80 ALA A CA 1
ATOM 637 C C . ALA A 1 80 ? -0.701 -13.940 -1.115 1.00 94.00 80 ALA A C 1
ATOM 639 O O . ALA A 1 80 ? -1.644 -13.712 -1.867 1.00 94.00 80 ALA A O 1
ATOM 640 N N . GLY A 1 81 ? 0.555 -14.000 -1.550 1.00 91.50 81 GLY A N 1
ATOM 641 C CA . GLY A 1 81 ? 0.970 -13.672 -2.909 1.00 91.50 81 GLY A CA 1
ATOM 642 C C . GLY A 1 81 ? 2.430 -13.230 -2.975 1.00 91.50 81 GLY A C 1
ATOM 643 O O . GLY A 1 81 ? 3.318 -13.897 -2.438 1.00 91.50 81 GLY A O 1
ATOM 644 N N . ARG A 1 82 ? 2.673 -12.101 -3.648 1.00 90.9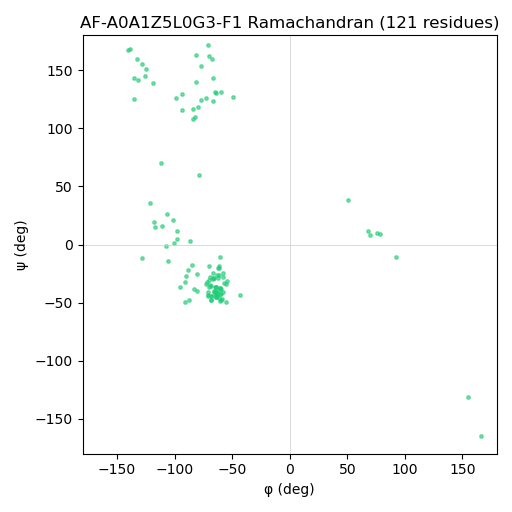4 82 ARG A N 1
ATOM 645 C CA . ARG A 1 82 ? 4.010 -11.578 -3.963 1.00 90.94 82 ARG A CA 1
ATOM 646 C C . ARG A 1 82 ? 4.893 -11.405 -2.731 1.00 90.94 82 ARG A C 1
ATOM 648 O O . ARG A 1 82 ? 6.028 -11.878 -2.701 1.00 90.94 82 ARG A O 1
ATOM 655 N N . TYR A 1 83 ? 4.355 -10.760 -1.700 1.00 91.00 83 TYR A N 1
ATOM 656 C CA . TYR A 1 83 ? 5.122 -10.390 -0.511 1.00 91.00 83 TYR A CA 1
ATOM 657 C C . TYR A 1 83 ? 5.093 -11.439 0.590 1.00 91.00 83 TYR A C 1
ATOM 659 O O . TYR A 1 83 ? 6.084 -11.597 1.304 1.00 91.00 83 TYR A O 1
ATOM 667 N N . TYR A 1 84 ? 3.993 -12.181 0.728 1.00 92.56 84 TYR A N 1
ATOM 668 C CA . TYR A 1 84 ? 3.817 -13.146 1.807 1.00 92.56 84 TYR A CA 1
ATOM 669 C C . TYR A 1 84 ? 3.252 -14.465 1.302 1.00 92.56 84 TYR A C 1
ATOM 671 O O . TYR A 1 84 ? 2.392 -14.502 0.434 1.00 92.56 84 TYR A O 1
ATOM 679 N N . THR A 1 85 ? 3.699 -15.575 1.875 1.00 92.19 85 THR A N 1
ATOM 680 C CA . THR A 1 85 ? 3.104 -16.887 1.604 1.00 92.19 85 THR A CA 1
ATOM 681 C C . THR A 1 85 ? 1.711 -16.996 2.231 1.00 92.19 85 THR A C 1
ATOM 683 O O . THR A 1 85 ? 1.310 -16.174 3.056 1.00 92.19 85 THR A O 1
ATOM 686 N N . ASN A 1 86 ? 0.988 -18.076 1.926 1.00 92.88 86 ASN A N 1
ATOM 687 C CA . ASN A 1 86 ? -0.279 -18.416 2.583 1.00 92.88 86 ASN A CA 1
ATOM 688 C C . ASN A 1 86 ? -0.155 -18.647 4.106 1.00 92.88 86 ASN A C 1
ATOM 690 O O . ASN A 1 86 ? -1.168 -18.714 4.793 1.00 92.88 86 ASN A O 1
ATOM 694 N N . TYR A 1 87 ? 1.068 -18.747 4.637 1.00 90.81 87 TYR A N 1
ATOM 695 C CA . TYR A 1 87 ? 1.357 -18.824 6.073 1.00 90.81 87 TYR A CA 1
ATOM 696 C C . TYR A 1 87 ? 1.761 -17.465 6.678 1.00 90.81 87 TYR A C 1
ATOM 698 O O . TYR A 1 87 ? 2.156 -17.401 7.839 1.00 90.81 87 TYR A O 1
ATOM 706 N N . GLY A 1 88 ? 1.724 -16.376 5.899 1.00 87.12 88 GLY A N 1
ATOM 707 C CA . GLY A 1 88 ? 2.104 -15.028 6.341 1.00 87.12 88 GLY A CA 1
ATOM 708 C C . GLY A 1 88 ? 3.616 -14.785 6.463 1.00 87.12 88 GLY A C 1
ATOM 709 O O . GLY A 1 88 ? 4.034 -13.745 6.990 1.00 87.12 88 GLY A O 1
ATOM 710 N N . LEU A 1 89 ? 4.441 -15.721 5.981 1.00 88.62 89 LEU A N 1
ATOM 711 C CA . LEU A 1 89 ? 5.902 -15.603 5.954 1.00 88.62 89 LEU A CA 1
ATOM 712 C C . LEU A 1 89 ? 6.341 -14.772 4.751 1.00 88.62 89 LEU A C 1
ATOM 714 O O . LEU A 1 89 ? 5.803 -14.951 3.662 1.00 88.62 89 LEU A O 1
ATOM 718 N N . SER A 1 90 ? 7.332 -13.899 4.926 1.00 85.81 90 SER A N 1
ATOM 719 C CA . SER A 1 90 ? 7.853 -13.069 3.836 1.00 85.81 90 SER A CA 1
ATOM 720 C C . SER A 1 90 ? 8.399 -13.932 2.696 1.00 85.81 90 SER A C 1
ATOM 722 O O . SER A 1 90 ? 9.193 -14.851 2.919 1.00 85.81 90 SER A O 1
ATOM 724 N N . CYS A 1 91 ? 7.996 -13.625 1.466 1.00 81.25 91 CYS A N 1
ATOM 725 C CA . CYS A 1 91 ? 8.550 -14.254 0.281 1.00 81.25 91 CYS A CA 1
ATOM 726 C C . CYS A 1 91 ? 10.015 -13.828 0.140 1.00 81.25 91 CYS A C 1
ATOM 728 O O . CYS A 1 91 ? 10.340 -12.640 0.109 1.00 81.25 91 CYS A O 1
ATOM 730 N N . ARG A 1 92 ? 10.915 -14.816 0.082 1.00 67.94 92 ARG A N 1
ATOM 731 C CA . ARG A 1 92 ? 12.367 -14.625 0.239 1.00 67.94 92 ARG A CA 1
ATOM 732 C C . ARG A 1 92 ? 12.998 -13.719 -0.833 1.00 67.94 92 ARG A C 1
ATOM 734 O O . ARG A 1 92 ? 14.095 -13.226 -0.607 1.00 67.94 92 ARG A O 1
ATOM 741 N N . ARG A 1 93 ? 12.344 -13.521 -1.984 1.00 67.62 93 ARG A N 1
ATOM 742 C CA . ARG A 1 93 ? 12.881 -12.717 -3.098 1.00 67.62 93 ARG A CA 1
ATOM 743 C C . ARG A 1 93 ? 12.401 -11.270 -3.107 1.00 67.62 93 ARG A C 1
ATOM 745 O O . ARG A 1 93 ? 13.181 -10.407 -3.458 1.00 67.62 93 ARG A O 1
ATOM 752 N N . GLU A 1 94 ? 11.160 -11.003 -2.727 1.00 72.31 94 GLU A N 1
ATOM 753 C CA . GLU A 1 94 ? 10.551 -9.682 -2.947 1.00 72.31 94 GLU A CA 1
ATOM 754 C C . GLU A 1 94 ? 10.782 -8.745 -1.756 1.00 72.31 94 GLU A C 1
ATOM 756 O O . GLU A 1 94 ? 11.272 -7.631 -1.916 1.00 72.31 94 GLU A O 1
ATOM 761 N N . VAL A 1 95 ? 10.508 -9.214 -0.532 1.00 68.38 95 VAL A N 1
ATOM 762 C CA . VAL A 1 95 ? 10.562 -8.355 0.666 1.00 68.38 95 VAL A CA 1
ATOM 763 C C . VAL A 1 95 ? 11.990 -7.909 1.009 1.00 68.38 95 VAL A C 1
ATOM 765 O O . VAL A 1 95 ? 12.188 -6.711 1.203 1.00 68.38 95 VAL A O 1
ATOM 768 N N . PRO A 1 96 ? 13.010 -8.795 1.052 1.00 70.38 96 PRO A N 1
ATOM 769 C CA . PRO A 1 96 ? 14.377 -8.355 1.325 1.00 70.38 96 PRO A CA 1
ATOM 770 C C . PRO A 1 96 ? 14.917 -7.424 0.239 1.00 70.38 96 PRO A C 1
ATOM 772 O O . PRO A 1 96 ? 15.620 -6.473 0.554 1.00 70.38 96 PRO A O 1
ATOM 775 N N . THR A 1 97 ? 14.570 -7.664 -1.028 1.00 75.31 97 THR A N 1
ATOM 776 C CA . THR A 1 97 ? 15.002 -6.810 -2.138 1.00 75.31 97 THR A CA 1
ATOM 777 C C . THR A 1 97 ? 14.365 -5.430 -2.058 1.00 75.31 97 THR A C 1
ATOM 779 O O . THR A 1 97 ? 15.082 -4.448 -2.190 1.00 75.31 97 THR A O 1
ATOM 782 N N . LEU A 1 98 ? 13.065 -5.321 -1.777 1.00 77.56 98 LEU A N 1
ATOM 783 C CA . LEU A 1 98 ? 12.426 -4.016 -1.596 1.00 77.56 98 LEU A CA 1
ATOM 784 C C . LEU A 1 98 ? 12.974 -3.262 -0.387 1.00 77.56 98 LEU A C 1
ATOM 786 O O . LEU A 1 98 ? 13.262 -2.077 -0.508 1.00 77.56 98 LEU A O 1
ATOM 790 N N . GLN A 1 99 ? 13.190 -3.945 0.741 1.00 73.69 99 GLN A N 1
ATOM 791 C CA . GLN A 1 99 ? 13.788 -3.307 1.913 1.00 73.69 99 GLN A CA 1
ATOM 792 C C . GLN A 1 99 ? 15.197 -2.791 1.605 1.00 73.69 99 GLN A C 1
ATOM 794 O O . GLN A 1 99 ? 15.496 -1.637 1.884 1.00 73.69 99 GLN A O 1
ATOM 799 N N . LEU A 1 100 ? 16.038 -3.603 0.957 1.00 77.81 100 LEU A N 1
ATOM 800 C CA . LEU A 1 100 ? 17.382 -3.188 0.550 1.00 77.81 100 LEU A CA 1
ATOM 801 C C . LEU A 1 100 ? 17.357 -1.980 -0.390 1.00 77.81 100 LEU A C 1
ATOM 803 O O . LEU A 1 100 ? 18.219 -1.112 -0.283 1.00 77.81 100 LEU A O 1
ATOM 807 N N . ARG A 1 101 ? 16.392 -1.917 -1.308 1.00 81.38 101 ARG A N 1
ATOM 808 C CA . ARG A 1 101 ? 16.242 -0.801 -2.249 1.00 81.38 101 ARG A CA 1
ATOM 809 C C . ARG A 1 101 ? 15.818 0.482 -1.539 1.00 81.38 101 ARG A C 1
ATOM 811 O O . ARG A 1 101 ? 16.444 1.514 -1.752 1.00 81.38 101 ARG A O 1
ATOM 818 N N . VAL A 1 102 ? 14.849 0.392 -0.626 1.00 77.19 102 VAL A N 1
ATOM 819 C CA . VAL A 1 102 ? 14.442 1.505 0.248 1.00 77.19 102 VAL A CA 1
ATOM 820 C C . VAL A 1 102 ? 15.621 1.983 1.103 1.00 77.19 102 VAL A C 1
ATOM 822 O O . VAL A 1 102 ? 15.924 3.174 1.121 1.00 77.19 102 VAL A O 1
ATOM 825 N N . ASP A 1 103 ? 16.352 1.070 1.747 1.00 76.62 103 ASP A N 1
ATOM 826 C CA . ASP A 1 103 ? 17.514 1.402 2.582 1.00 76.62 103 ASP A CA 1
ATOM 827 C C . ASP A 1 103 ? 18.638 2.058 1.758 1.00 76.62 103 ASP A C 1
ATOM 829 O O . ASP A 1 103 ? 19.243 3.047 2.180 1.00 76.62 103 ASP A O 1
ATOM 833 N N . THR A 1 104 ? 18.892 1.542 0.551 1.00 77.12 104 THR A N 1
ATOM 834 C CA . THR A 1 104 ? 19.882 2.091 -0.389 1.00 77.12 104 THR A CA 1
ATOM 835 C C . THR A 1 104 ? 19.491 3.495 -0.839 1.00 77.12 104 THR A C 1
ATOM 837 O O . THR A 1 104 ? 20.333 4.396 -0.861 1.00 77.12 104 THR A O 1
ATOM 840 N N . ALA A 1 105 ? 18.219 3.715 -1.163 1.00 77.12 105 ALA A N 1
ATOM 841 C CA . ALA A 1 105 ? 17.714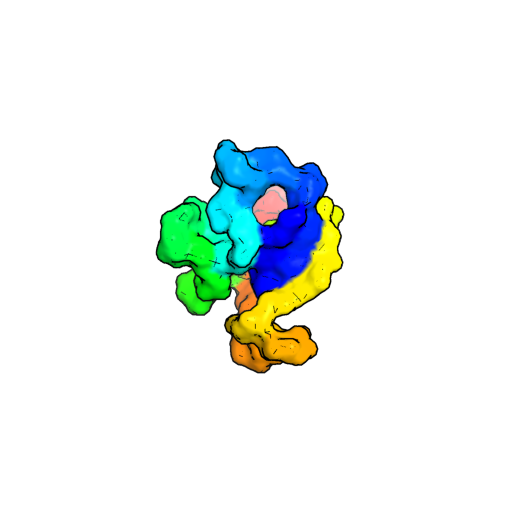 5.026 -1.537 1.00 77.12 105 ALA A CA 1
ATOM 842 C C . ALA A 1 105 ? 17.821 6.026 -0.373 1.00 77.12 105 ALA A C 1
ATOM 844 O O . ALA A 1 105 ? 18.267 7.162 -0.561 1.00 77.12 105 ALA A O 1
ATOM 845 N N . HIS A 1 106 ? 17.508 5.593 0.855 1.00 75.31 106 HIS A N 1
ATOM 846 C CA . HIS A 1 106 ? 17.596 6.443 2.045 1.00 75.31 106 HIS A CA 1
ATOM 847 C C . HIS A 1 106 ? 19.040 6.853 2.325 1.00 75.31 106 HIS A C 1
ATOM 849 O O . HIS A 1 106 ? 19.309 8.009 2.673 1.00 75.31 106 HIS A O 1
ATOM 855 N N . TRP A 1 107 ? 19.981 5.925 2.145 1.00 71.75 107 TRP A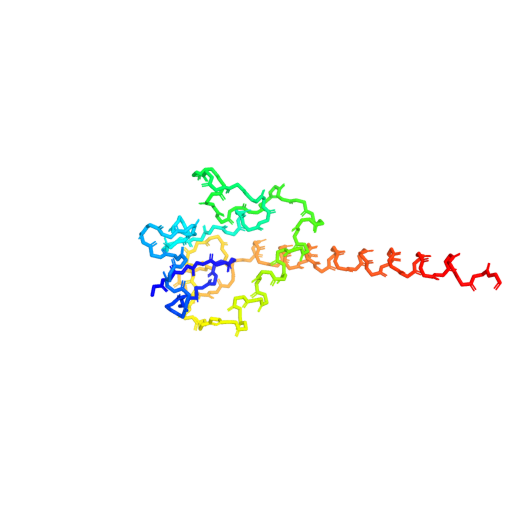 N 1
ATOM 856 C CA . TRP A 1 107 ? 21.404 6.193 2.306 1.00 71.75 107 TRP A CA 1
ATOM 857 C C . TRP A 1 107 ? 21.918 7.217 1.284 1.00 71.75 107 TRP A C 1
ATOM 859 O O . TRP A 1 107 ? 22.590 8.176 1.668 1.00 71.75 107 TRP A O 1
ATOM 869 N N . HIS A 1 108 ? 21.545 7.088 0.005 1.00 69.94 108 HIS A N 1
ATOM 870 C CA . HIS A 1 108 ? 21.921 8.063 -1.026 1.00 69.94 108 HIS A CA 1
ATOM 871 C C . HIS A 1 108 ? 21.333 9.455 -0.762 1.00 69.94 108 HIS A C 1
ATOM 873 O O . HIS A 1 108 ? 22.064 10.445 -0.831 1.00 69.94 108 HIS A O 1
ATOM 879 N N . SER A 1 109 ? 20.051 9.538 -0.389 1.00 70.06 109 SER A N 1
ATOM 880 C CA . SER A 1 109 ? 19.405 10.805 -0.014 1.00 70.06 109 SER A CA 1
ATOM 881 C C . SER A 1 109 ? 20.122 11.486 1.164 1.00 70.06 109 SER A C 1
ATOM 883 O O . SER A 1 109 ? 20.414 12.685 1.130 1.00 70.06 109 SER A O 1
ATOM 885 N N . SER A 1 110 ? 20.536 10.700 2.164 1.00 72.06 110 SER A N 1
ATOM 886 C CA . SER A 1 110 ? 21.286 11.193 3.329 1.00 72.06 110 SER A CA 1
ATOM 887 C C . SER A 1 110 ? 22.673 11.744 2.964 1.00 72.06 110 SER A C 1
ATOM 889 O O . SER A 1 110 ? 23.118 12.741 3.540 1.00 72.06 110 SER A O 1
ATOM 891 N N . LEU A 1 111 ? 23.363 11.140 1.990 1.00 65.06 111 LEU A N 1
ATOM 892 C CA . LEU A 1 111 ? 24.656 11.631 1.503 1.00 65.06 111 LEU A CA 1
ATOM 893 C C . LEU A 1 111 ? 24.535 12.922 0.692 1.00 65.06 111 LEU A C 1
ATOM 895 O O . LEU A 1 111 ? 25.354 13.822 0.874 1.00 65.06 111 LEU A O 1
ATOM 899 N N . ILE A 1 112 ? 23.521 13.036 -0.169 1.00 58.81 112 ILE A N 1
ATOM 900 C CA . ILE A 1 112 ? 23.269 14.248 -0.964 1.00 58.81 112 ILE A CA 1
ATOM 901 C C . ILE A 1 112 ? 22.884 15.419 -0.046 1.00 58.81 112 ILE A C 1
ATOM 903 O O . ILE A 1 112 ? 23.390 16.531 -0.206 1.00 58.81 112 ILE A O 1
ATOM 907 N N . GLY A 1 113 ? 22.066 15.170 0.982 1.00 57.09 113 GLY A N 1
ATOM 908 C CA . GLY A 1 113 ? 21.760 16.171 2.007 1.00 57.09 113 GLY A CA 1
ATOM 909 C C . GLY A 1 113 ? 23.005 16.635 2.774 1.00 57.09 113 GLY A C 1
ATOM 910 O O . GLY A 1 113 ? 23.164 17.827 3.047 1.00 57.09 113 GLY A O 1
ATOM 911 N N . TRP A 1 114 ? 23.944 15.728 3.063 1.00 46.59 114 TRP A N 1
ATOM 912 C CA . TRP A 1 114 ? 25.210 16.060 3.724 1.00 46.59 114 TRP A CA 1
ATOM 913 C C . TRP A 1 114 ? 26.175 16.851 2.828 1.00 46.59 114 TRP A C 1
ATOM 915 O O . TRP A 1 114 ? 26.754 17.842 3.284 1.00 46.59 114 TRP A O 1
ATOM 925 N N . THR A 1 115 ? 26.339 16.468 1.556 1.00 57.00 115 THR A N 1
ATOM 926 C CA . THR A 1 115 ? 27.202 17.203 0.612 1.00 57.00 115 THR A CA 1
ATOM 927 C C . THR A 1 115 ? 26.653 18.600 0.324 1.00 57.00 115 THR A C 1
ATOM 929 O O . THR A 1 115 ? 27.420 19.565 0.335 1.00 57.00 115 THR A O 1
ATOM 932 N N . SER A 1 116 ? 25.332 18.742 0.174 1.00 52.59 116 SER A N 1
ATOM 933 C CA . SER A 1 116 ? 24.680 20.036 -0.055 1.00 52.59 116 SER A CA 1
ATOM 934 C C . SER A 1 116 ? 24.754 20.959 1.171 1.00 52.59 116 SER A C 1
ATOM 936 O O . SER A 1 116 ? 24.945 22.166 1.025 1.00 52.59 116 SER A O 1
ATOM 938 N N . THR A 1 117 ? 24.671 20.413 2.391 1.00 52.94 117 THR A N 1
ATOM 939 C CA . THR A 1 117 ? 24.780 21.200 3.637 1.00 52.94 117 THR A CA 1
ATOM 940 C C . THR A 1 117 ? 26.207 21.714 3.874 1.00 52.94 117 THR A C 1
ATOM 942 O O . THR A 1 117 ? 26.394 22.847 4.323 1.00 52.94 117 THR A O 1
ATOM 945 N N . LYS A 1 118 ? 27.234 20.928 3.519 1.00 51.12 118 LYS A N 1
ATOM 946 C CA . LYS A 1 118 ? 28.643 21.355 3.613 1.00 51.12 118 LYS A CA 1
ATOM 947 C C . LYS A 1 118 ? 29.041 22.393 2.563 1.00 51.12 118 LYS A C 1
ATOM 949 O O . LYS A 1 118 ? 29.858 23.261 2.858 1.00 51.12 118 LYS A O 1
ATOM 954 N N . ALA A 1 119 ? 28.453 22.337 1.369 1.00 53.19 119 ALA A N 1
ATOM 955 C CA . ALA A 1 119 ? 28.699 23.331 0.324 1.00 53.19 119 ALA A CA 1
ATOM 956 C C . ALA A 1 119 ? 28.163 24.731 0.690 1.00 53.19 119 ALA A C 1
ATOM 958 O O . ALA A 1 119 ? 28.694 25.725 0.209 1.00 53.19 119 ALA A O 1
ATOM 959 N N . ASN A 1 120 ? 27.162 24.819 1.576 1.00 49.66 120 ASN A N 1
ATOM 960 C CA . ASN A 1 120 ? 26.498 26.076 1.943 1.00 49.66 120 ASN A CA 1
ATOM 961 C C . ASN A 1 120 ? 26.963 26.685 3.284 1.00 49.66 120 ASN A C 1
ATOM 963 O O . ASN A 1 120 ? 26.445 27.713 3.705 1.00 49.66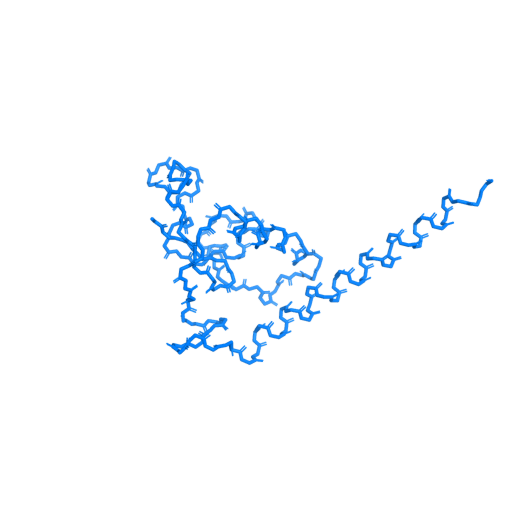 120 ASN A O 1
ATOM 967 N N . THR A 1 121 ? 27.923 26.057 3.971 1.00 51.28 121 THR A N 1
ATOM 968 C CA . THR A 1 121 ? 28.493 26.530 5.254 1.00 51.28 121 THR A CA 1
ATOM 969 C C . THR A 1 121 ? 29.947 27.001 5.135 1.00 51.28 121 THR A C 1
ATOM 971 O O . THR A 1 121 ? 30.637 27.161 6.137 1.00 51.28 121 THR A O 1
ATOM 974 N N . SER A 1 122 ? 30.415 27.248 3.909 1.00 52.00 122 SER A N 1
ATOM 975 C CA . SER A 1 122 ? 31.731 27.834 3.628 1.00 52.00 122 SER A CA 1
ATOM 976 C C . SER A 1 122 ? 31.582 29.244 3.043 1.00 52.00 122 SER A C 1
ATOM 978 O O . SER A 1 122 ? 31.839 29.445 1.858 1.00 52.00 122 SER A O 1
ATOM 980 N N . LEU A 1 123 ? 31.141 30.201 3.865 1.00 42.25 123 LEU A N 1
ATOM 981 C CA . LEU A 1 123 ? 31.316 31.647 3.665 1.00 42.25 123 LEU A CA 1
ATOM 982 C C . LEU A 1 123 ? 31.631 32.308 5.008 1.00 42.25 123 LEU A C 1
ATOM 984 O O . LEU A 1 123 ? 30.952 31.954 5.998 1.00 42.25 123 LEU A O 1
#

pLDDT: mean 85.4, std 13.74, range [42.25, 97.81]

Organism: Ornithodoros moubata (NCBI:txid6938)

Nearest PDB structures (foldseek):
  1t0g-assembly1_A  TM=9.044E-01  e=5.524E-06  Arabidopsis thaliana
  4x8y-assembly1_A-2  TM=9.044E-01  e=1.982E-05  Homo sapiens
  4x8y-assembly2_B-3  TM=9.058E-01  e=2.252E-05  Homo sapiens
  1j03-assembly1_A  TM=8.582E-01  e=2.559E-05  Arabidopsis thaliana

Foldseek 3Di:
DWFDALQWIWDCPVVCQQCPPVHVNVLRPPYYQNQCQLPVDSPPVNRDSDPPPPALLSLQSSVVVVVCRVVPTDTDAGHDDDQAHPVRHGDPPRVVVSVVSPVVNVVVVVVVVVVVVVVPPPD

Solvent-accessible surface area (backbone atoms only — not comparable to full-atom values): 6789 Å² total; per-residue (Å²): 92,45,31,25,49,83,33,36,27,29,43,42,54,92,52,38,77,38,36,38,92,92,22,95,44,25,87,43,49,77,38,42,29,40,31,21,76,60,70,70,36,83,48,81,85,26,52,26,69,68,59,88,86,60,55,46,69,58,42,49,65,40,49,57,53,52,54,48,48,64,72,77,28,49,80,76,51,62,44,60,56,76,37,13,38,91,82,65,45,69,27,84,69,48,46,60,50,52,50,51,36,36,52,51,33,52,51,53,54,53,49,52,54,50,56,56,52,59,68,72,70,76,124

Sequence (123 aa):
MYLAVLGRIFDVEKGAEHYRPGGVYSQFAGRDASRAYITGDFSEAGLTDDLTDIDDESLLTFKDWVDFYESEYKFVGKVAGRYYTNYGLSCRREVPTLQLRVDTAHWHSSLIGWTSTKANTSL

InterPro domains:
  IPR001199 Cytochrome b5-like heme/steroid binding domain [PF00173] (1-46)
  IPR001199 Cytochrome b5-like heme/steroid binding domain [SM01117] (1-80)
  IPR036400 Cytochrome b5-like heme/steroid binding domain superfamily [G3DSA:3.10.120.10] (1-80)
  IPR036400 Cytochrome b5-like heme/steroid binding domain superfamily [SSF55856] (2-79)
  IPR050577 MAPR/Neuferricin/Neudesin-like [PTHR10281] (1-81)

Secondary structure (DSSP, 8-state):
-EEEETTEEEE-GGGHHHHSTTSTTGGGTTSB-HHHHHH---STTTSSS--TTS-TTHHHHHHHHHHHHHHHSEEEEE-BTTTB-TTSPBPTTHHHHHHHHHHHHHHHHHHHHHHHHHHTS--

Radius of gyration: 16.78 Å; Cα contacts (8 Å, |Δi|>4): 169; chains: 1; bounding box: 50×50×27 Å

Mean predicted aligned error: 7.14 Å